Protein AF-A0A509L7G5-F1 (afdb_monomer_lite)

Radius of gyration: 14.61 Å; chains: 1; bounding box: 31×23×34 Å

Structure (mmCIF, N/CA/C/O backbone):
data_AF-A0A509L7G5-F1
#
_entry.id   AF-A0A509L7G5-F1
#
loop_
_atom_site.group_PDB
_atom_site.id
_atom_site.type_symbol
_atom_site.label_atom_id
_atom_site.label_alt_id
_atom_site.label_comp_id
_atom_site.label_asym_id
_atom_site.label_entity_id
_atom_site.label_seq_id
_atom_site.pdbx_PDB_ins_code
_atom_site.Cartn_x
_atom_site.Cartn_y
_atom_site.Cartn_z
_atom_site.occupancy
_atom_site.B_iso_or_equiv
_atom_site.auth_seq_id
_atom_site.auth_comp_id
_atom_site.auth_asym_id
_atom_site.auth_atom_id
_atom_site.pdbx_PDB_model_num
ATOM 1 N N . MET A 1 1 ? -6.713 10.588 9.234 1.00 66.62 1 MET A N 1
ATOM 2 C CA . MET A 1 1 ? -7.787 9.657 8.803 1.00 66.62 1 MET A CA 1
ATOM 3 C C . MET A 1 1 ? -8.490 8.928 9.951 1.00 66.62 1 MET A C 1
ATOM 5 O O . MET A 1 1 ? -9.707 8.977 9.987 1.00 66.62 1 MET A O 1
ATOM 9 N N . LYS A 1 2 ? -7.799 8.321 10.931 1.00 71.50 2 LYS A N 1
ATOM 10 C CA . LYS A 1 2 ? -8.451 7.597 12.054 1.00 71.50 2 LYS A CA 1
ATOM 11 C C . LYS A 1 2 ? -9.573 8.375 12.774 1.00 71.50 2 LYS A C 1
ATOM 13 O O . LYS A 1 2 ? -10.561 7.782 13.201 1.00 71.50 2 LYS A O 1
ATOM 18 N N . ARG A 1 3 ? -9.435 9.701 12.888 1.00 80.38 3 ARG A N 1
ATOM 19 C CA . ARG A 1 3 ? -10.389 10.587 13.577 1.00 80.38 3 ARG A CA 1
ATOM 20 C C . ARG A 1 3 ? -11.769 10.675 12.905 1.00 80.38 3 ARG A C 1
ATOM 22 O O . ARG A 1 3 ? -12.744 10.847 13.617 1.00 80.38 3 ARG A O 1
ATOM 29 N N . VAL A 1 4 ? -11.856 10.532 11.578 1.00 84.19 4 VAL A N 1
ATOM 30 C CA . VAL A 1 4 ? -13.110 10.739 10.814 1.00 84.19 4 VAL A CA 1
ATOM 31 C C . VAL A 1 4 ? -13.881 9.449 10.523 1.00 84.19 4 VAL A C 1
ATOM 33 O O . VAL A 1 4 ? -15.022 9.489 10.080 1.00 84.19 4 VAL A O 1
ATOM 36 N N . VAL A 1 5 ? -13.267 8.292 10.767 1.00 86.38 5 VAL A N 1
ATOM 37 C CA . VAL A 1 5 ? -13.865 6.980 10.491 1.00 86.38 5 VAL A CA 1
ATOM 38 C C . VAL A 1 5 ? -14.741 6.573 11.673 1.00 86.38 5 VAL A C 1
ATOM 40 O O . VAL A 1 5 ? -14.309 6.684 12.824 1.00 86.38 5 VAL A O 1
ATOM 43 N N . LYS A 1 6 ? -15.959 6.097 11.406 1.00 86.94 6 LYS A N 1
ATOM 44 C CA . LYS A 1 6 ? -16.860 5.547 12.433 1.00 86.94 6 LYS A CA 1
ATOM 45 C C . LYS A 1 6 ? -16.277 4.258 13.052 1.00 86.94 6 LYS A C 1
ATOM 47 O O . LYS A 1 6 ? -15.432 3.628 12.415 1.00 86.94 6 LYS A O 1
ATOM 52 N N . PRO A 1 7 ? -16.691 3.854 14.266 1.00 85.06 7 PRO A N 1
ATOM 53 C CA . PRO A 1 7 ? -16.375 2.524 14.798 1.00 85.06 7 PRO A CA 1
ATOM 54 C C . PRO A 1 7 ? -16.779 1.438 13.791 1.00 85.06 7 PRO A C 1
ATOM 56 O O . PRO A 1 7 ? -17.803 1.591 13.123 1.00 85.06 7 PRO A O 1
ATOM 59 N N . ASN A 1 8 ? -15.967 0.389 13.631 1.00 84.56 8 ASN A N 1
ATOM 60 C CA . ASN A 1 8 ? -16.101 -0.625 12.570 1.00 84.56 8 ASN A CA 1
ATOM 61 C C . ASN A 1 8 ? -16.042 -0.108 11.117 1.00 84.56 8 ASN A C 1
ATOM 63 O O . ASN A 1 8 ? -16.278 -0.868 10.178 1.00 84.56 8 ASN A O 1
ATOM 67 N N . GLY A 1 9 ? -15.714 1.167 10.904 1.00 86.06 9 GLY A N 1
ATOM 68 C CA . GLY A 1 9 ? -15.600 1.754 9.575 1.00 86.06 9 GLY A CA 1
ATOM 69 C C . GLY A 1 9 ? -14.345 1.303 8.826 1.00 86.06 9 GLY A C 1
ATOM 70 O O . GLY A 1 9 ? -13.344 0.884 9.416 1.00 86.06 9 GLY A O 1
ATOM 71 N N . LEU A 1 10 ? -14.394 1.438 7.501 1.00 88.19 10 LEU A N 1
ATOM 72 C CA . LEU A 1 10 ? -13.298 1.107 6.594 1.00 88.19 10 LEU A CA 1
ATOM 73 C C . LEU A 1 10 ? -12.699 2.372 5.977 1.00 88.19 10 LEU A C 1
ATOM 75 O O . LEU A 1 10 ? -13.4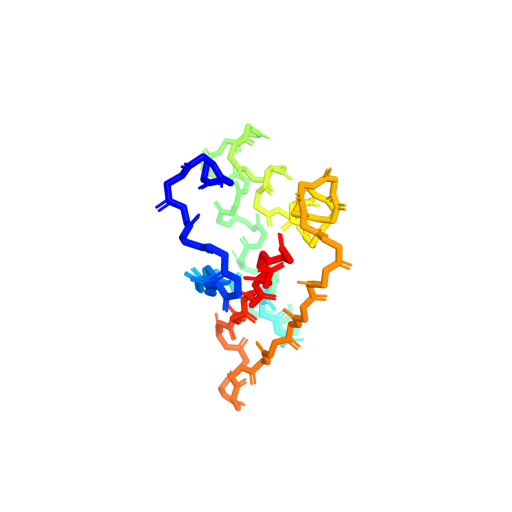07 3.324 5.653 1.00 88.19 10 LEU A O 1
ATOM 79 N N . VAL A 1 11 ? -11.385 2.354 5.779 1.00 88.75 11 VAL A N 1
ATOM 80 C CA . VAL A 1 11 ? -10.651 3.299 4.939 1.00 88.75 11 VAL A CA 1
ATOM 81 C C . VAL A 1 11 ? -10.078 2.525 3.769 1.00 88.75 11 VAL A C 1
ATOM 83 O O . VAL A 1 11 ? -9.335 1.564 3.963 1.00 88.75 11 VAL A O 1
ATOM 86 N N . LEU A 1 12 ? -10.426 2.960 2.564 1.00 88.31 12 LEU A N 1
ATOM 87 C CA . LEU A 1 12 ? -9.964 2.377 1.314 1.00 88.31 12 LEU A CA 1
ATOM 88 C C . LEU A 1 12 ? -9.025 3.370 0.638 1.00 88.31 12 LEU A C 1
ATOM 90 O O . LEU A 1 12 ? -9.409 4.512 0.390 1.00 88.31 12 LEU A O 1
ATOM 94 N N . ILE A 1 13 ? -7.795 2.947 0.368 1.00 86.81 13 ILE A N 1
ATOM 95 C CA . ILE A 1 13 ? -6.780 3.775 -0.286 1.00 86.81 13 ILE A CA 1
ATOM 96 C C . ILE A 1 13 ? -6.275 3.013 -1.498 1.00 86.81 13 ILE A C 1
ATOM 98 O O . ILE A 1 13 ? -5.749 1.910 -1.370 1.00 86.81 13 ILE A O 1
ATOM 102 N N . MET A 1 14 ? -6.443 3.600 -2.677 1.00 85.81 14 MET A N 1
ATOM 103 C CA . MET A 1 14 ? -5.931 3.039 -3.917 1.00 85.81 14 MET A CA 1
ATOM 104 C C . MET A 1 14 ? -4.607 3.711 -4.254 1.00 85.81 14 MET A C 1
ATOM 106 O O . MET A 1 14 ? -4.546 4.923 -4.438 1.00 85.81 14 MET A O 1
ATOM 110 N N . GLU A 1 15 ? -3.550 2.917 -4.346 1.00 81.38 15 GLU A N 1
ATOM 111 C CA . GLU A 1 15 ? -2.227 3.383 -4.740 1.00 81.38 15 GLU A CA 1
ATOM 112 C C . GLU A 1 15 ? -1.797 2.694 -6.032 1.00 81.38 15 GLU A C 1
ATOM 114 O O . GLU A 1 15 ? -2.185 1.560 -6.326 1.00 81.38 15 GLU A O 1
ATOM 119 N N . HIS A 1 16 ? -0.965 3.373 -6.813 1.00 80.44 16 HIS A N 1
ATOM 120 C CA . HIS A 1 16 ? -0.345 2.769 -7.987 1.00 80.44 16 HIS A CA 1
ATOM 121 C C . HIS A 1 16 ? 0.703 1.733 -7.559 1.00 80.44 16 HIS A C 1
ATOM 123 O O . HIS A 1 16 ? 1.473 1.945 -6.622 1.00 80.44 16 HIS A O 1
ATOM 129 N N . GLU A 1 17 ? 0.727 0.596 -8.249 1.00 76.12 17 GLU A N 1
ATOM 130 C CA . GLU A 1 17 ? 1.690 -0.478 -8.011 1.00 76.12 17 GLU A CA 1
ATOM 131 C C . GLU A 1 17 ? 2.927 -0.301 -8.895 1.00 76.12 17 GLU A C 1
ATOM 133 O O . GLU A 1 17 ? 2.849 0.166 -10.034 1.00 76.12 17 GLU A O 1
ATOM 138 N N . VAL A 1 18 ? 4.089 -0.698 -8.370 1.00 75.56 18 VAL A N 1
ATOM 139 C CA . VAL A 1 18 ? 5.322 -0.736 -9.157 1.00 75.56 18 VAL A CA 1
ATOM 140 C C . VAL A 1 18 ? 5.192 -1.829 -10.227 1.00 75.56 18 VAL A C 1
ATOM 142 O O . VAL A 1 18 ? 4.883 -2.973 -9.887 1.00 75.56 18 VAL A O 1
ATOM 145 N N . PRO A 1 19 ? 5.479 -1.535 -11.509 1.00 77.38 19 PRO A N 1
ATOM 146 C CA . PRO A 1 19 ? 5.325 -2.509 -12.583 1.00 77.38 19 PRO A CA 1
ATOM 147 C C . PRO A 1 19 ? 6.129 -3.793 -12.336 1.00 77.38 19 PRO A C 1
ATOM 149 O O . PRO A 1 19 ? 7.312 -3.749 -11.991 1.00 77.38 19 PRO A O 1
ATOM 152 N N . ARG A 1 20 ? 5.509 -4.955 -12.581 1.00 76.06 20 ARG A N 1
ATOM 153 C CA . ARG A 1 20 ? 6.162 -6.270 -12.414 1.00 76.06 20 ARG A CA 1
ATOM 154 C C . ARG A 1 20 ? 7.136 -6.611 -13.546 1.00 76.06 20 ARG A C 1
ATOM 156 O O . ARG A 1 20 ? 8.150 -7.267 -13.319 1.00 76.06 20 ARG A O 1
ATOM 163 N N . LYS A 1 21 ? 6.847 -6.167 -14.777 1.00 82.00 21 LYS A N 1
ATOM 164 C CA . LYS A 1 21 ? 7.693 -6.424 -15.957 1.00 82.00 21 LYS A CA 1
ATOM 165 C C . LYS A 1 21 ? 8.994 -5.622 -15.859 1.00 82.00 21 LYS A C 1
ATOM 167 O O . LYS A 1 21 ? 8.946 -4.400 -15.760 1.00 82.00 21 LYS A O 1
ATOM 172 N N . ARG A 1 22 ? 10.147 -6.298 -15.952 1.00 80.50 22 ARG A N 1
ATOM 173 C CA . ARG A 1 22 ? 11.486 -5.711 -15.726 1.00 80.50 22 ARG A CA 1
ATOM 174 C C . ARG A 1 22 ? 11.767 -4.461 -16.572 1.00 80.50 22 ARG A C 1
ATOM 176 O O . ARG A 1 22 ? 12.217 -3.462 -16.024 1.00 80.50 22 ARG A O 1
ATOM 183 N N . PHE A 1 23 ? 11.443 -4.489 -17.866 1.00 85.31 23 PHE A N 1
ATOM 184 C CA . PHE A 1 23 ? 11.664 -3.350 -18.768 1.00 85.31 23 PHE A CA 1
ATOM 185 C C . PHE A 1 23 ? 10.824 -2.122 -18.380 1.00 85.31 23 PHE A C 1
ATOM 187 O O . PHE A 1 23 ? 11.342 -1.023 -18.212 1.00 85.31 23 PHE A O 1
ATOM 194 N N . ILE A 1 24 ? 9.528 -2.327 -18.131 1.00 83.31 24 ILE A N 1
ATOM 195 C CA . ILE A 1 24 ? 8.603 -1.259 -17.719 1.00 83.31 24 ILE A CA 1
ATOM 196 C C . ILE A 1 24 ? 8.979 -0.723 -16.332 1.00 83.31 24 ILE A C 1
ATOM 198 O O . ILE A 1 24 ? 8.872 0.472 -16.077 1.00 83.31 24 ILE A O 1
ATOM 202 N N . LYS A 1 25 ? 9.467 -1.594 -15.441 1.00 83.81 25 LYS A N 1
ATOM 203 C CA . LYS A 1 25 ? 9.970 -1.216 -14.118 1.00 83.81 25 LYS A CA 1
ATOM 204 C C . LYS A 1 25 ? 11.186 -0.290 -14.214 1.00 83.81 25 LYS A C 1
ATOM 206 O O . LYS A 1 25 ? 11.274 0.664 -13.449 1.00 83.81 25 LYS A O 1
ATOM 211 N N . MET A 1 26 ? 12.093 -0.532 -15.164 1.00 85.62 26 MET A N 1
ATOM 212 C CA . MET A 1 26 ? 13.237 0.352 -15.412 1.00 85.62 26 MET A CA 1
ATOM 213 C C . MET A 1 26 ? 12.775 1.743 -15.868 1.00 85.62 26 MET A C 1
ATOM 215 O O . MET A 1 26 ? 13.166 2.739 -15.264 1.00 85.62 26 MET A O 1
ATOM 219 N N . LEU A 1 27 ? 11.865 1.812 -16.847 1.00 87.12 27 LEU A N 1
ATOM 220 C CA . LEU A 1 27 ? 11.273 3.079 -17.301 1.00 87.12 27 LEU A CA 1
ATOM 221 C C . LEU A 1 27 ? 10.534 3.813 -16.172 1.00 87.12 27 LEU A C 1
ATOM 223 O O . LEU A 1 27 ? 10.621 5.033 -16.050 1.00 87.12 27 LEU A O 1
ATOM 227 N 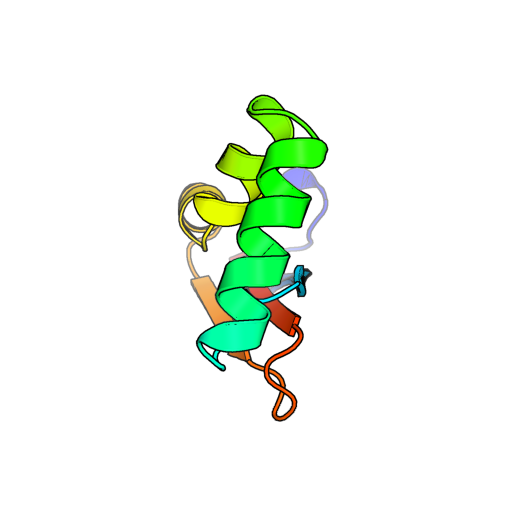N . PHE A 1 28 ? 9.841 3.068 -15.309 1.00 83.38 28 PHE A N 1
ATOM 228 C CA . PHE A 1 28 ? 9.187 3.612 -14.123 1.00 83.38 28 PHE A CA 1
ATOM 229 C C . PHE A 1 28 ? 10.189 4.240 -13.146 1.00 83.38 28 PHE A C 1
ATOM 231 O O . PHE A 1 28 ? 9.935 5.334 -12.648 1.00 83.38 28 PHE A O 1
ATOM 238 N N . TYR A 1 29 ? 11.342 3.608 -12.903 1.00 82.12 29 TYR A N 1
ATOM 239 C CA . TYR A 1 29 ? 12.385 4.199 -12.060 1.00 82.12 29 TYR A CA 1
ATOM 240 C C . TYR A 1 29 ? 13.023 5.438 -12.689 1.00 82.12 29 TYR A C 1
ATOM 242 O O . TYR A 1 29 ? 13.245 6.412 -11.977 1.00 82.12 29 TYR A O 1
ATOM 250 N N . ILE A 1 30 ? 13.255 5.450 -14.004 1.00 87.06 30 ILE A N 1
ATOM 251 C CA . ILE A 1 30 ? 13.739 6.645 -14.716 1.00 87.06 30 ILE A CA 1
ATOM 252 C C . ILE A 1 30 ? 12.747 7.801 -14.536 1.00 87.06 30 ILE A C 1
ATOM 254 O O . ILE A 1 30 ? 13.132 8.906 -14.157 1.00 87.06 30 ILE A O 1
ATOM 258 N N . ARG A 1 31 ? 11.448 7.528 -14.717 1.00 83.31 31 ARG A N 1
ATOM 259 C CA . ARG A 1 31 ? 10.383 8.505 -14.462 1.00 83.31 31 ARG A CA 1
ATOM 260 C C . ARG A 1 31 ? 10.391 8.988 -13.009 1.00 83.31 31 ARG A C 1
ATOM 262 O O . ARG A 1 31 ? 10.319 10.190 -12.776 1.00 83.31 31 ARG A O 1
ATOM 269 N N . MET A 1 32 ? 10.509 8.089 -12.035 1.00 81.44 32 MET A N 1
ATOM 270 C CA . MET A 1 32 ? 10.592 8.462 -10.618 1.00 81.44 32 MET A CA 1
ATOM 271 C C . MET A 1 32 ? 11.791 9.376 -10.331 1.00 81.44 32 MET A C 1
ATOM 273 O O . MET A 1 32 ? 11.635 10.367 -9.625 1.00 81.44 32 MET A O 1
ATOM 277 N N . LEU A 1 33 ? 12.961 9.087 -10.909 1.00 82.62 33 LEU A N 1
ATOM 278 C CA . LEU A 1 33 ? 14.153 9.931 -10.778 1.00 82.62 33 LEU A CA 1
ATOM 279 C C . LEU A 1 33 ? 13.925 11.332 -11.368 1.00 82.62 33 LEU A C 1
ATOM 281 O O . LEU A 1 33 ? 14.333 12.315 -10.756 1.00 82.62 33 LEU A O 1
ATOM 285 N N . SER A 1 34 ? 13.211 11.437 -12.496 1.00 82.94 34 SER A N 1
ATOM 286 C CA . SER A 1 34 ? 12.869 12.731 -13.111 1.00 82.94 34 SER A CA 1
ATOM 287 C C . SER A 1 34 ? 11.883 13.582 -12.298 1.00 82.94 34 SER A C 1
ATOM 289 O O . SER A 1 34 ? 11.923 14.803 -12.388 1.00 82.94 34 SER A O 1
ATOM 291 N N . MET A 1 35 ? 11.029 12.965 -11.470 1.00 78.12 35 MET A N 1
ATOM 292 C CA . MET A 1 35 ? 10.075 13.674 -10.597 1.00 78.12 35 MET A CA 1
ATOM 293 C C . MET A 1 35 ? 10.726 14.239 -9.323 1.00 78.12 35 MET A C 1
ATOM 295 O O . MET A 1 35 ? 10.079 14.960 -8.569 1.00 78.12 35 MET A O 1
ATOM 299 N N . GLY A 1 36 ? 12.002 13.934 -9.081 1.00 75.31 36 GLY A N 1
ATOM 300 C CA . GLY A 1 36 ? 12.753 14.403 -7.925 1.00 75.31 36 GLY A CA 1
ATOM 301 C C . GLY A 1 36 ? 12.806 13.397 -6.759 1.00 75.31 36 GLY A C 1
ATOM 302 O O . GLY A 1 36 ? 11.967 12.498 -6.617 1.00 75.31 36 GLY A O 1
ATOM 303 N N . PRO A 1 37 ? 13.824 13.515 -5.888 1.00 65.44 37 PRO A N 1
ATOM 304 C CA . PRO A 1 37 ? 14.144 12.510 -4.870 1.00 65.44 37 PRO A CA 1
ATOM 305 C C . PRO A 1 37 ? 13.161 12.447 -3.687 1.00 65.44 37 PRO A C 1
ATOM 307 O O . PRO A 1 37 ? 13.137 11.441 -2.978 1.00 65.44 37 PRO A O 1
ATOM 310 N N . LYS A 1 38 ? 12.358 13.495 -3.446 1.00 64.12 38 LYS A N 1
ATOM 311 C CA . LYS A 1 38 ? 11.359 13.509 -2.359 1.00 64.12 38 LYS A CA 1
ATOM 312 C C . LYS A 1 38 ? 10.157 12.619 -2.687 1.00 64.12 38 LYS A C 1
ATOM 314 O O . LYS A 1 38 ? 9.886 11.683 -1.942 1.00 64.12 38 LYS A O 1
ATOM 319 N N . ASP A 1 39 ? 9.508 12.847 -3.824 1.00 61.25 39 ASP A N 1
ATOM 320 C CA . ASP A 1 39 ? 8.325 12.088 -4.246 1.00 61.25 39 ASP A CA 1
ATOM 321 C C . ASP A 1 39 ? 8.633 10.623 -4.571 1.00 61.25 39 ASP A C 1
ATOM 323 O O .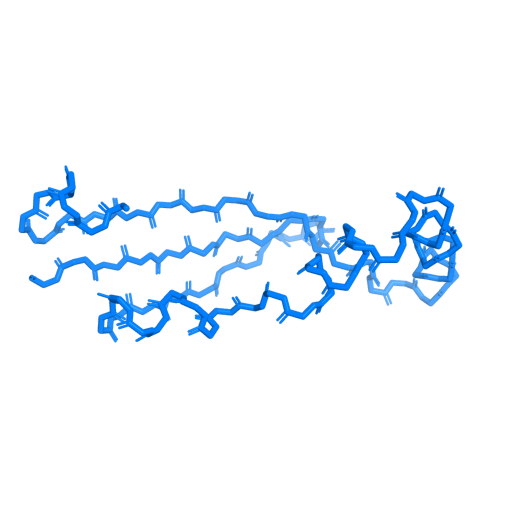 ASP A 1 39 ? 7.869 9.722 -4.225 1.00 61.25 39 ASP A O 1
ATOM 327 N N . SER A 1 40 ? 9.789 10.353 -5.182 1.00 61.25 40 SER A N 1
ATOM 328 C CA . SER A 1 40 ? 10.178 8.990 -5.565 1.00 61.25 40 SER A CA 1
ATOM 329 C C . SER A 1 40 ? 10.408 8.055 -4.389 1.00 61.25 40 SER A C 1
ATOM 331 O O . SER A 1 40 ? 10.020 6.885 -4.426 1.00 61.25 40 SER A O 1
ATOM 333 N N . ARG A 1 41 ? 11.013 8.559 -3.314 1.00 61.66 41 ARG A N 1
ATOM 334 C CA . ARG A 1 41 ? 11.293 7.750 -2.130 1.00 61.66 41 ARG A CA 1
ATOM 335 C C . ARG A 1 41 ? 10.021 7.446 -1.348 1.00 61.66 41 ARG A C 1
ATOM 337 O O . ARG A 1 41 ? 9.880 6.320 -0.876 1.00 61.66 41 ARG A O 1
ATOM 344 N N . GLU A 1 42 ? 9.107 8.408 -1.260 1.00 62.62 42 GLU A N 1
ATOM 345 C CA . GLU A 1 42 ? 7.805 8.231 -0.612 1.00 62.62 42 GLU A CA 1
ATOM 346 C C . GLU A 1 42 ? 6.965 7.191 -1.358 1.00 62.62 42 GLU A C 1
ATOM 348 O O . GLU A 1 42 ? 6.470 6.248 -0.747 1.00 62.62 42 GLU A O 1
ATOM 353 N N . PHE A 1 43 ? 6.931 7.252 -2.689 1.00 63.72 43 PHE A N 1
ATOM 354 C CA . PHE A 1 43 ? 6.190 6.290 -3.507 1.00 63.72 43 PHE A CA 1
ATOM 355 C C . PHE A 1 43 ? 6.726 4.851 -3.409 1.00 63.72 43 PHE A C 1
ATOM 357 O O . PHE A 1 43 ? 5.965 3.885 -3.445 1.00 63.72 43 PHE A O 1
ATOM 364 N N . VAL A 1 44 ? 8.049 4.689 -3.293 1.00 62.62 44 VAL A N 1
ATOM 365 C CA . VAL A 1 44 ? 8.700 3.367 -3.260 1.00 62.62 44 VAL A CA 1
ATOM 366 C C . VAL A 1 44 ? 8.740 2.773 -1.846 1.00 62.62 44 VAL A C 1
ATOM 368 O O . VAL A 1 44 ? 8.675 1.551 -1.705 1.00 62.62 44 VAL A O 1
ATOM 371 N N . LYS A 1 45 ? 8.847 3.595 -0.791 1.00 61.72 45 LYS A N 1
ATOM 372 C CA . LYS A 1 45 ? 8.929 3.114 0.602 1.00 61.72 45 LYS A CA 1
ATOM 373 C C . LYS A 1 45 ? 7.588 3.024 1.324 1.00 61.72 45 LYS A C 1
ATOM 375 O O . LYS A 1 45 ? 7.498 2.242 2.274 1.00 61.72 45 LYS A O 1
ATOM 380 N N . GLN A 1 46 ? 6.569 3.792 0.941 1.00 62.00 46 GLN A N 1
ATOM 381 C CA . GLN A 1 46 ? 5.291 3.780 1.655 1.00 62.00 46 GLN A CA 1
ATOM 382 C C . GLN A 1 46 ? 4.457 2.554 1.254 1.00 62.00 46 GLN A C 1
ATOM 384 O O . GLN A 1 46 ? 3.630 2.548 0.349 1.00 62.00 46 GLN A O 1
ATOM 389 N N . GLY A 1 47 ? 4.752 1.438 1.921 1.00 66.81 47 GLY A N 1
ATOM 390 C CA . GLY A 1 47 ? 3.881 0.267 1.974 1.00 66.81 47 GLY A CA 1
ATOM 391 C C . GLY A 1 47 ? 2.779 0.437 3.024 1.00 66.81 47 GLY A C 1
ATOM 392 O O . GLY A 1 47 ? 2.381 1.540 3.375 1.00 66.81 47 GLY A O 1
ATOM 393 N N . ILE A 1 48 ? 2.325 -0.671 3.612 1.00 73.00 48 ILE A N 1
ATOM 394 C CA . ILE A 1 48 ? 1.285 -0.650 4.660 1.00 73.00 48 ILE A CA 1
ATOM 395 C C . ILE A 1 48 ? 1.776 -0.178 6.043 1.00 73.00 48 ILE A C 1
ATOM 397 O O . ILE A 1 48 ? 0.979 0.001 6.961 1.00 73.00 48 ILE A O 1
ATOM 401 N N . ALA A 1 49 ? 3.088 0.010 6.216 1.00 76.31 49 ALA A N 1
ATOM 402 C CA . ALA A 1 49 ? 3.726 0.351 7.490 1.00 76.31 49 ALA A CA 1
ATOM 403 C C . ALA A 1 49 ? 3.157 1.608 8.196 1.00 76.31 49 ALA A C 1
ATOM 405 O O . ALA A 1 49 ? 2.862 1.515 9.389 1.00 76.31 49 ALA A O 1
ATOM 406 N N . PRO A 1 50 ? 2.951 2.763 7.529 1.00 77.00 50 PRO A N 1
ATOM 407 C CA . PRO A 1 50 ? 2.327 3.931 8.163 1.00 77.00 50 PRO A CA 1
ATOM 408 C C . PRO A 1 50 ? 0.869 3.684 8.586 1.00 77.00 50 PRO A C 1
ATOM 410 O O . PRO A 1 50 ? 0.414 4.224 9.598 1.00 77.00 50 PRO A O 1
ATOM 413 N N . PHE A 1 51 ? 0.144 2.830 7.860 1.00 81.69 51 PHE A N 1
ATOM 414 C CA . PHE A 1 51 ? -1.245 2.491 8.173 1.00 81.69 51 PHE A CA 1
ATOM 415 C C . PHE A 1 51 ? -1.345 1.546 9.373 1.00 81.69 51 PHE A C 1
ATOM 417 O O . PHE A 1 51 ? -2.188 1.767 10.240 1.00 81.69 51 PHE A O 1
ATOM 424 N N . LYS A 1 52 ? -0.422 0.581 9.495 1.00 81.69 52 LYS A N 1
ATOM 425 C CA . LYS A 1 52 ? -0.326 -0.326 10.655 1.00 81.69 52 LYS A CA 1
ATOM 426 C C . LYS A 1 52 ? -0.070 0.392 11.984 1.00 81.69 52 LYS A C 1
ATOM 428 O O . LYS A 1 52 ? -0.433 -0.129 13.029 1.00 81.69 52 LYS A O 1
ATOM 433 N N . LYS A 1 53 ? 0.513 1.598 11.971 1.00 82.50 53 LYS A N 1
ATOM 434 C CA . LYS A 1 53 ? 0.653 2.422 13.189 1.00 82.50 53 LYS A CA 1
ATOM 435 C C . LYS A 1 53 ? -0.682 2.983 13.692 1.00 82.50 53 LYS A C 1
ATOM 437 O O . LYS A 1 53 ? -0.794 3.338 14.858 1.00 82.50 53 LYS A O 1
ATOM 442 N N . ASN A 1 54 ? -1.676 3.116 12.813 1.00 81.69 54 ASN A N 1
ATOM 443 C CA . ASN A 1 54 ? -2.932 3.808 13.106 1.00 81.69 54 ASN A CA 1
ATOM 444 C C . ASN A 1 54 ? -4.140 2.864 13.189 1.00 81.69 54 ASN A C 1
ATOM 446 O O . ASN A 1 54 ? -5.068 3.135 13.959 1.00 81.69 54 ASN A O 1
ATOM 450 N N . PHE A 1 55 ? -4.124 1.781 12.413 1.00 84.38 55 PHE A N 1
ATOM 451 C CA . PHE A 1 55 ? -5.192 0.792 12.305 1.00 84.38 55 PHE A CA 1
ATOM 452 C C . PHE A 1 55 ? -4.652 -0.591 12.671 1.00 84.38 55 PHE A C 1
ATOM 454 O O . PHE A 1 55 ? -3.604 -0.992 12.167 1.00 84.38 55 PHE A O 1
ATOM 461 N N . ALA A 1 56 ? -5.376 -1.315 13.527 1.00 80.44 56 ALA A N 1
ATOM 462 C CA . ALA A 1 56 ? -4.997 -2.660 13.959 1.00 80.44 56 ALA A CA 1
ATOM 463 C C . ALA A 1 56 ? -5.106 -3.683 12.818 1.00 80.44 56 ALA A C 1
ATOM 465 O O . ALA A 1 56 ? -4.277 -4.583 12.699 1.00 80.44 56 ALA A O 1
ATOM 466 N N . ASN A 1 57 ? -6.090 -3.504 11.933 1.00 84.06 57 ASN A N 1
ATOM 467 C CA . ASN A 1 57 ? -6.333 -4.403 10.816 1.00 84.06 57 ASN A CA 1
ATOM 468 C C . ASN A 1 57 ? -6.134 -3.663 9.485 1.00 84.06 57 ASN A C 1
ATOM 470 O O . ASN A 1 57 ? -6.923 -2.791 9.111 1.00 84.06 57 ASN A O 1
ATOM 474 N N . VAL A 1 58 ? -5.037 -3.994 8.800 1.00 85.81 58 VAL A N 1
ATOM 475 C CA . VAL A 1 58 ? -4.686 -3.456 7.482 1.00 85.81 58 VAL A CA 1
ATOM 476 C C . VAL A 1 58 ? -4.425 -4.618 6.538 1.00 85.81 58 VAL A C 1
ATOM 478 O O . VAL A 1 58 ? -3.465 -5.368 6.731 1.00 85.81 58 VAL A O 1
ATOM 481 N N . THR A 1 59 ? -5.249 -4.741 5.505 1.00 86.56 59 THR A N 1
ATOM 482 C CA . THR A 1 59 ? -5.080 -5.717 4.426 1.00 86.56 59 THR A CA 1
ATOM 483 C C . THR A 1 59 ? -4.770 -5.018 3.110 1.00 86.56 59 THR A C 1
ATOM 485 O O . THR A 1 59 ? -5.019 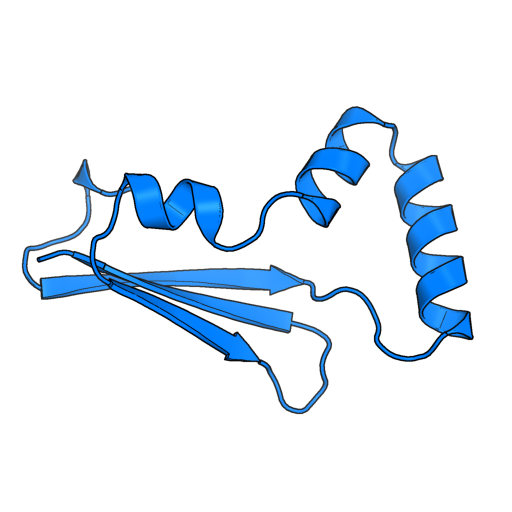-3.823 2.931 1.00 86.56 59 THR A O 1
ATOM 488 N N . LEU A 1 60 ? -4.155 -5.758 2.193 1.00 85.31 60 LEU A N 1
ATOM 489 C CA . LEU A 1 60 ? -3.750 -5.250 0.893 1.00 85.31 60 LEU A CA 1
ATOM 490 C C . LEU A 1 60 ? -4.268 -6.195 -0.185 1.00 85.31 60 LEU A C 1
ATOM 492 O O . LEU A 1 60 ? -4.025 -7.397 -0.130 1.00 85.31 60 LEU A O 1
ATOM 496 N N . SER A 1 61 ? -4.997 -5.636 -1.143 1.00 83.19 61 SER A N 1
ATOM 497 C CA . SER A 1 61 ? -5.523 -6.345 -2.303 1.00 83.19 61 SER A CA 1
ATOM 498 C C . SER A 1 61 ? -4.874 -5.802 -3.569 1.00 83.19 61 SER A C 1
ATOM 50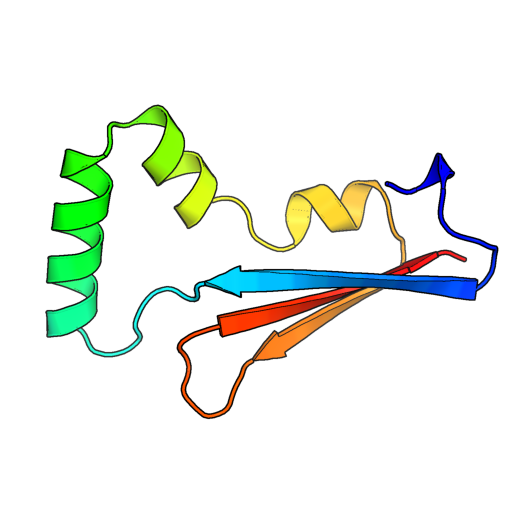0 O O . SER A 1 61 ? -4.691 -4.595 -3.717 1.00 83.19 61 SER A O 1
ATOM 502 N N . HIS A 1 62 ? -4.509 -6.688 -4.487 1.00 81.88 62 HIS A N 1
ATOM 503 C CA . HIS A 1 62 ? -3.886 -6.323 -5.753 1.00 81.88 62 HIS A CA 1
ATOM 504 C C . HIS A 1 62 ? -4.900 -6.452 -6.882 1.00 81.88 62 HIS A C 1
ATOM 506 O O . HIS A 1 62 ? -5.626 -7.441 -6.971 1.00 81.88 62 HIS A O 1
ATOM 512 N N . THR A 1 63 ? -4.928 -5.472 -7.780 1.00 79.94 63 THR A N 1
ATOM 513 C CA . THR A 1 63 ? -5.716 -5.606 -9.010 1.00 79.94 63 THR A CA 1
ATOM 514 C C . THR A 1 63 ? -5.102 -6.672 -9.920 1.00 79.94 63 THR A C 1
ATOM 516 O O . THR A 1 63 ? -3.880 -6.798 -9.999 1.00 79.94 63 THR A O 1
ATOM 519 N N . ILE A 1 64 ? -5.939 -7.413 -10.656 1.00 76.75 64 ILE A N 1
ATOM 520 C CA . ILE A 1 64 ? -5.494 -8.448 -11.614 1.00 76.75 64 ILE A CA 1
ATOM 521 C C . ILE A 1 64 ? -4.536 -7.855 -12.661 1.00 76.75 64 ILE A C 1
ATOM 523 O O . ILE A 1 64 ? -3.572 -8.494 -13.073 1.00 76.75 64 ILE A O 1
ATOM 527 N N . SER A 1 65 ? -4.758 -6.594 -13.048 1.00 74.25 65 SER A N 1
ATOM 528 C CA . SER A 1 65 ? -3.895 -5.865 -13.982 1.00 74.25 65 SER A CA 1
ATOM 529 C C . SER A 1 65 ? -2.512 -5.522 -13.410 1.00 74.25 65 SER A C 1
ATOM 531 O O . SER A 1 65 ? -1.621 -5.147 -14.174 1.00 74.25 65 SER A O 1
ATOM 533 N N . GLY A 1 66 ? -2.323 -5.615 -12.087 1.00 69.94 66 GLY A N 1
ATOM 534 C CA . GLY A 1 66 ? -1.075 -5.293 -11.392 1.00 69.94 66 GLY A CA 1
ATOM 535 C C . GLY A 1 66 ? -0.671 -3.821 -11.485 1.00 69.94 66 GLY A C 1
ATOM 536 O O . GLY A 1 66 ? 0.493 -3.495 -11.268 1.00 69.94 66 GLY A O 1
ATOM 537 N N . LYS A 1 67 ? -1.601 -2.934 -11.868 1.00 74.94 67 LYS A N 1
ATOM 538 C CA . LYS A 1 67 ? -1.353 -1.487 -11.996 1.00 74.94 67 LYS A CA 1
ATOM 539 C C . LYS A 1 67 ? -1.636 -0.733 -10.704 1.00 74.94 67 LYS A C 1
ATOM 541 O O . LYS A 1 67 ? -1.079 0.340 -10.481 1.00 74.94 67 LYS A O 1
ATOM 546 N N . SER A 1 68 ? -2.497 -1.286 -9.858 1.00 80.62 68 SER A N 1
ATOM 547 C CA . SER A 1 68 ? -2.924 -0.646 -8.619 1.00 80.62 68 SER A CA 1
ATOM 548 C C . SER A 1 68 ? -3.080 -1.664 -7.500 1.00 80.62 68 SER A C 1
ATOM 550 O O . SER A 1 68 ? -3.456 -2.819 -7.730 1.00 80.62 68 SER A O 1
ATOM 552 N N . LYS A 1 69 ? -2.845 -1.194 -6.284 1.00 85.06 69 LYS A N 1
ATOM 553 C CA . LYS A 1 69 ? -3.084 -1.900 -5.031 1.00 85.06 69 LYS A CA 1
ATOM 554 C C . LYS A 1 69 ? -4.130 -1.129 -4.229 1.00 85.06 69 LYS A C 1
ATOM 556 O O . LYS A 1 69 ? -4.156 0.100 -4.243 1.00 85.06 69 LYS A O 1
ATOM 561 N N . LEU A 1 70 ? -4.997 -1.856 -3.545 1.00 86.19 70 LEU A N 1
ATOM 562 C CA . LEU A 1 70 ? -5.996 -1.329 -2.633 1.00 86.19 70 LEU A CA 1
ATOM 563 C C . LEU A 1 70 ? -5.568 -1.673 -1.208 1.00 86.19 70 LEU A C 1
ATOM 565 O O . LEU A 1 70 ? -5.461 -2.844 -0.849 1.00 86.19 70 LEU A O 1
ATOM 569 N N . ILE A 1 71 ? -5.323 -0.651 -0.402 1.00 88.44 71 ILE A N 1
ATOM 570 C CA . ILE A 1 71 ? -5.055 -0.765 1.025 1.00 88.44 71 ILE A CA 1
ATOM 571 C C . ILE A 1 71 ? -6.386 -0.591 1.748 1.00 88.44 71 ILE A C 1
ATOM 573 O O . ILE A 1 71 ? -7.068 0.422 1.587 1.00 88.44 71 ILE A O 1
ATOM 577 N N . ILE A 1 72 ? -6.749 -1.587 2.545 1.00 88.44 72 ILE A N 1
ATOM 578 C CA . ILE A 1 72 ? -7.994 -1.632 3.302 1.00 88.44 72 ILE A CA 1
ATOM 579 C C . ILE A 1 72 ? -7.616 -1.550 4.774 1.00 88.44 72 ILE A C 1
ATOM 581 O O . ILE A 1 72 ? -6.983 -2.458 5.306 1.00 88.44 72 ILE A O 1
ATOM 585 N N . CYS A 1 73 ? -7.985 -0.460 5.438 1.00 88.62 73 CYS A N 1
ATOM 586 C CA . CYS A 1 73 ? -7.757 -0.286 6.869 1.00 88.62 73 CYS A CA 1
ATOM 587 C C . CYS A 1 73 ? -9.095 -0.321 7.601 1.00 88.62 73 CYS A C 1
ATOM 589 O O . CYS A 1 73 ? -9.979 0.483 7.301 1.00 88.62 73 CYS A O 1
ATOM 591 N N . ARG A 1 74 ? -9.245 -1.205 8.584 1.00 86.75 74 ARG A N 1
ATOM 592 C CA . ARG A 1 74 ? -10.434 -1.258 9.437 1.00 86.75 74 ARG A CA 1
ATOM 593 C C . ARG A 1 74 ? -10.156 -0.572 10.766 1.00 86.75 74 ARG A C 1
ATOM 595 O O . ARG A 1 74 ? -9.119 -0.799 11.392 1.00 86.75 74 ARG A O 1
ATOM 602 N N . LYS A 1 75 ? -11.085 0.290 11.177 1.00 82.62 75 LYS A N 1
ATOM 603 C CA . LYS A 1 75 ? -11.093 0.895 12.505 1.00 82.62 75 LYS A CA 1
ATOM 604 C C . LYS A 1 75 ? -11.915 0.012 13.432 1.00 82.62 75 LYS A C 1
ATOM 606 O O . LYS A 1 75 ? -13.094 -0.203 13.167 1.00 82.62 75 LYS A O 1
ATOM 611 N N . GLU A 1 76 ? -11.270 -0.480 14.478 1.00 76.62 76 GLU A N 1
ATOM 612 C CA . GLU A 1 76 ? -11.940 -1.085 15.630 1.00 76.62 76 GLU A CA 1
ATOM 613 C C . GLU A 1 76 ? -12.580 0.016 16.483 1.00 76.62 76 GLU A C 1
ATOM 615 O O . GLU A 1 76 ? -11.923 1.071 16.685 1.00 76.62 76 GLU A O 1
#

pLDDT: mean 79.19, std 8.08, range [61.25, 88.75]

Secondary structure 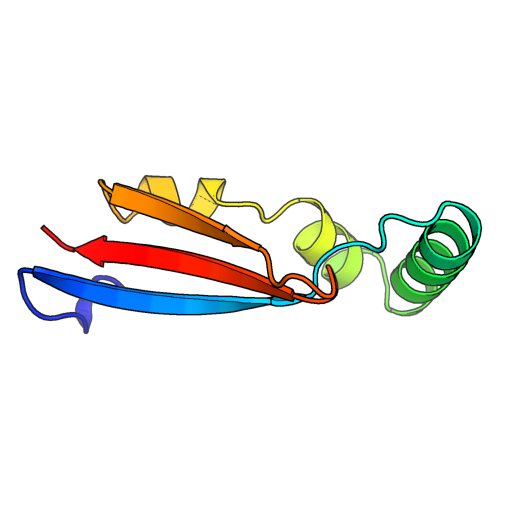(DSSP, 8-state):
-TTTSPTT-EEEEEEEPPPSSHHHHHHHHHHHHHT-HHHHHHHHH-SSHHHHTT-SEEEEEE-TTSSEEEEEEE--

Foldseek 3Di:
DLVPADAQGKDKDKAFAQDPDPVVNVVVVVVLVVVPDPRSCCNVPDDCVVVVVRAVDWDKDADPVNGMIIIMGTHD

Sequence (76 aa):
MKRVVKPNGLVLIMEHEVPRKRFIKMLFYIRMLSMGPKDSREFVKQGIAPFKKNFANVTLSHTISGKSKLIICRKE